Protein AF-A0A356K0X9-F1 (afdb_monomer)

Secondary structure (DSSP, 8-state):
-------------------S----------EEEEEEE-TT-B-----EEEETT-EEEPPPP--BBTTBEEEEEESSTTPPP-B-TT-EEE--SS-EEEEEEEE----HHHHHHHTTS--

Structure (mmCIF, N/CA/C/O backbone):
data_AF-A0A356K0X9-F1
#
_entry.id   AF-A0A356K0X9-F1
#
loop_
_atom_site.group_PDB
_atom_site.id
_atom_site.type_symbol
_atom_site.label_atom_id
_atom_site.label_alt_id
_atom_site.label_comp_id
_atom_site.label_asym_id
_atom_site.label_entity_id
_atom_site.label_seq_id
_atom_site.pdbx_PDB_ins_code
_atom_site.Cartn_x
_atom_site.Cartn_y
_atom_site.Cartn_z
_atom_site.occupancy
_atom_site.B_iso_or_equiv
_atom_site.auth_seq_id
_atom_site.auth_comp_id
_atom_site.auth_asym_id
_atom_site.auth_atom_id
_atom_site.pdbx_PDB_model_num
ATOM 1 N N . MET A 1 1 ? 51.876 -12.953 27.337 1.00 40.81 1 MET A N 1
ATOM 2 C CA . MET A 1 1 ? 51.941 -11.791 26.422 1.00 40.81 1 MET A CA 1
ATOM 3 C C . MET A 1 1 ? 51.766 -12.367 25.017 1.00 40.81 1 MET A C 1
ATOM 5 O O . MET A 1 1 ? 52.641 -13.101 24.597 1.00 40.81 1 MET A O 1
ATOM 9 N N . LEU A 1 2 ? 50.539 -12.459 24.483 1.00 38.16 2 LEU A N 1
ATOM 10 C CA . LEU A 1 2 ? 49.808 -11.393 23.761 1.00 38.16 2 LEU A CA 1
ATOM 11 C C . LEU A 1 2 ? 50.591 -10.997 22.484 1.00 38.16 2 LEU A C 1
ATOM 13 O O . LEU A 1 2 ? 51.702 -10.509 22.647 1.00 38.16 2 LEU A O 1
ATOM 17 N N . ALA A 1 3 ? 50.153 -11.191 21.228 1.00 39.38 3 ALA A N 1
ATOM 18 C CA . ALA A 1 3 ? 48.886 -11.605 20.580 1.00 39.38 3 ALA A CA 1
ATOM 19 C C . ALA A 1 3 ? 49.238 -12.281 19.208 1.00 39.38 3 ALA A C 1
ATOM 21 O O . ALA A 1 3 ? 50.276 -11.939 18.652 1.00 39.38 3 ALA A O 1
ATOM 22 N N . CYS A 1 4 ? 48.608 -13.344 18.666 1.00 36.66 4 CYS A N 1
ATOM 23 C CA . CYS A 1 4 ? 47.264 -13.489 18.049 1.00 36.66 4 CYS A CA 1
ATOM 24 C C . CYS A 1 4 ? 46.870 -12.261 17.187 1.00 36.66 4 CYS A C 1
ATOM 26 O O . CYS A 1 4 ? 46.854 -11.164 17.715 1.00 36.66 4 CYS A O 1
ATOM 28 N N . ILE A 1 5 ? 46.507 -12.306 15.896 1.00 47.00 5 ILE A N 1
ATOM 29 C CA . ILE A 1 5 ? 45.655 -13.260 15.171 1.00 47.00 5 ILE A CA 1
ATOM 30 C C . ILE A 1 5 ? 45.986 -13.211 13.651 1.00 47.00 5 ILE A C 1
ATOM 32 O O . ILE A 1 5 ? 46.105 -12.134 13.077 1.00 47.00 5 ILE A O 1
ATOM 36 N N . LEU A 1 6 ? 46.128 -14.406 13.062 1.00 35.44 6 LEU A N 1
ATOM 37 C CA . LEU A 1 6 ? 46.002 -14.857 11.659 1.00 3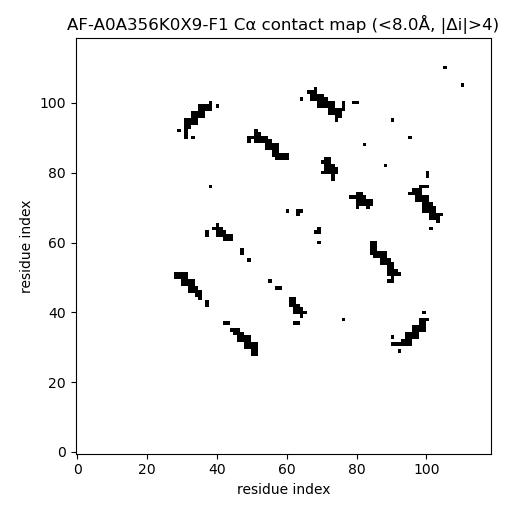5.44 6 LEU A CA 1
ATOM 38 C C . LEU A 1 6 ? 46.136 -13.872 10.474 1.00 35.44 6 LEU A C 1
ATOM 40 O O . LEU A 1 6 ? 45.240 -13.098 10.153 1.00 35.44 6 LEU A O 1
ATOM 44 N N . THR A 1 7 ? 47.171 -14.113 9.672 1.00 51.09 7 THR A N 1
ATOM 45 C CA . THR A 1 7 ? 47.184 -13.919 8.214 1.00 51.09 7 THR A CA 1
ATOM 46 C C . THR A 1 7 ? 46.361 -15.009 7.511 1.00 51.09 7 THR A C 1
ATOM 48 O O . THR A 1 7 ? 46.601 -16.183 7.799 1.00 51.09 7 THR A O 1
ATOM 51 N N . LEU A 1 8 ? 45.510 -14.680 6.527 1.00 39.47 8 LEU A N 1
ATOM 52 C CA . LEU A 1 8 ? 45.244 -15.607 5.414 1.00 39.47 8 LEU A CA 1
ATOM 53 C C . LEU A 1 8 ? 44.769 -14.901 4.126 1.00 39.47 8 LEU A C 1
ATOM 55 O O . LEU A 1 8 ? 43.643 -14.42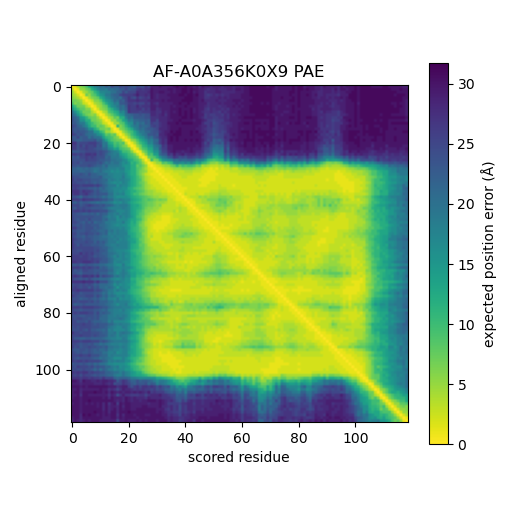6 4.046 1.00 39.47 8 LEU A O 1
ATOM 59 N N . SER A 1 9 ? 45.658 -14.951 3.127 1.00 52.69 9 SER A N 1
ATOM 60 C CA . SER A 1 9 ? 45.419 -14.940 1.670 1.00 52.69 9 SER A CA 1
ATOM 61 C C . SER A 1 9 ? 45.013 -13.608 1.013 1.00 52.69 9 SER A C 1
ATOM 63 O O . SER A 1 9 ? 43.906 -13.128 1.192 1.00 52.69 9 SER A O 1
ATOM 65 N N . LEU A 1 10 ? 45.916 -12.878 0.344 1.00 44.66 10 LEU A N 1
ATOM 66 C CA . LEU A 1 10 ? 46.589 -13.139 -0.951 1.00 44.66 10 LEU A CA 1
ATOM 67 C C . LEU A 1 10 ? 45.698 -12.828 -2.171 1.00 44.66 10 LEU A C 1
ATOM 69 O O . LEU A 1 10 ? 44.964 -13.694 -2.627 1.00 44.66 10 LEU A O 1
ATOM 73 N N . ALA A 1 11 ? 45.841 -11.615 -2.718 1.00 44.62 11 ALA A N 1
ATOM 74 C CA . ALA A 1 11 ? 45.930 -11.301 -4.157 1.00 44.62 11 ALA A CA 1
ATOM 75 C C . ALA A 1 11 ? 46.049 -9.769 -4.308 1.00 44.62 11 ALA A C 1
ATOM 77 O O . ALA A 1 11 ? 45.174 -9.027 -3.886 1.00 44.62 11 ALA A O 1
ATOM 78 N N . PHE A 1 12 ? 47.244 -9.258 -4.606 1.00 42.84 12 PHE A N 1
ATOM 79 C CA . PHE A 1 12 ? 47.729 -8.937 -5.956 1.00 42.84 12 PHE A CA 1
ATOM 80 C C . PHE A 1 12 ? 47.034 -7.724 -6.589 1.00 42.84 12 PHE A C 1
ATOM 82 O O . PHE A 1 12 ? 45.908 -7.787 -7.066 1.00 42.84 12 PHE A O 1
ATOM 89 N N . THR A 1 13 ? 47.777 -6.621 -6.642 1.00 47.28 13 THR A N 1
ATOM 90 C CA . THR A 1 13 ? 47.517 -5.501 -7.545 1.00 47.28 13 THR A CA 1
ATOM 91 C C . THR A 1 13 ? 47.639 -5.969 -8.991 1.00 47.28 13 THR A C 1
ATOM 93 O O . THR A 1 13 ? 48.707 -6.446 -9.375 1.00 47.28 13 THR A O 1
ATOM 96 N N . PHE A 1 14 ? 46.617 -5.737 -9.809 1.00 43.72 14 PHE A N 1
ATOM 97 C CA . PHE A 1 14 ? 46.781 -5.688 -11.258 1.00 43.72 14 PHE A CA 1
ATOM 98 C C . PHE A 1 14 ? 46.076 -4.453 -11.813 1.00 43.72 14 PHE A C 1
ATOM 100 O O . PHE A 1 14 ? 44.855 -4.347 -11.805 1.00 43.72 14 PHE A O 1
ATOM 107 N N . THR A 1 15 ? 46.887 -3.511 -12.293 1.00 66.50 15 THR A N 1
ATOM 108 C CA . THR A 1 15 ? 46.476 -2.604 -13.363 1.00 66.50 15 THR A CA 1
ATOM 109 C C . THR A 1 15 ? 46.338 -3.440 -14.633 1.00 66.50 15 THR A C 1
ATOM 111 O O . THR A 1 15 ? 47.236 -4.223 -14.947 1.00 66.50 15 THR A O 1
ATOM 114 N N . SER A 1 16 ? 45.231 -3.313 -15.355 1.00 45.34 16 SER A N 1
ATOM 115 C CA . SER A 1 16 ? 45.144 -3.831 -16.718 1.00 45.34 16 SER A CA 1
ATOM 116 C C . SER A 1 16 ? 44.263 -2.920 -17.557 1.00 45.34 16 SER A C 1
ATOM 118 O O . SER A 1 16 ? 43.119 -2.644 -17.209 1.00 45.34 16 SER A O 1
ATOM 120 N N . CYS A 1 17 ? 44.823 -2.456 -18.670 1.00 51.84 17 CYS A N 1
ATOM 121 C CA . CYS A 1 17 ? 44.069 -1.969 -19.813 1.00 51.84 17 CYS A CA 1
ATOM 122 C C . CYS A 1 17 ? 43.601 -3.208 -20.588 1.00 51.84 17 CYS A C 1
ATOM 124 O O . CYS A 1 17 ? 44.442 -4.008 -21.001 1.00 51.84 17 CYS A O 1
ATOM 126 N N . SER A 1 18 ? 42.291 -3.382 -20.768 1.00 54.28 18 SER A N 1
ATOM 127 C CA . SER A 1 18 ? 41.723 -4.526 -21.489 1.00 54.28 18 SER A CA 1
ATOM 128 C C . SER A 1 18 ? 40.832 -4.040 -22.632 1.00 54.28 18 SER A C 1
ATOM 130 O O . SER A 1 18 ? 39.703 -3.611 -22.417 1.00 54.28 18 SER A O 1
ATOM 132 N N . ASN A 1 19 ? 41.324 -4.146 -23.867 1.00 60.03 19 ASN A N 1
ATOM 133 C CA . ASN A 1 19 ? 40.472 -4.242 -25.050 1.00 60.03 19 ASN A CA 1
ATOM 134 C C . ASN A 1 19 ? 39.888 -5.663 -25.086 1.00 60.03 19 ASN A C 1
ATOM 136 O O . ASN A 1 19 ? 40.548 -6.597 -25.535 1.00 60.03 19 ASN A O 1
ATOM 140 N N . GLY A 1 20 ? 38.659 -5.822 -24.602 1.00 47.53 20 GLY A N 1
ATOM 141 C CA . GLY A 1 20 ? 37.905 -7.069 -24.672 1.00 47.53 20 GLY A CA 1
ATOM 142 C C . GLY A 1 20 ? 36.505 -6.856 -24.115 1.00 47.53 20 GLY A C 1
ATOM 143 O O . GLY A 1 20 ? 36.359 -6.497 -22.956 1.00 47.53 20 GLY A O 1
ATOM 144 N N . SER A 1 21 ? 35.483 -7.025 -24.952 1.00 59.47 21 SER A N 1
ATOM 145 C CA . SER A 1 21 ? 34.081 -7.033 -24.540 1.00 59.47 21 SER A CA 1
ATOM 146 C C . SER A 1 21 ? 33.844 -8.190 -23.565 1.00 59.47 21 SER A C 1
ATOM 148 O O . SER A 1 21 ? 33.705 -9.334 -23.991 1.00 59.47 21 SER A O 1
ATOM 150 N N . SER A 1 22 ? 33.824 -7.904 -22.266 1.00 50.62 22 SER A N 1
ATOM 151 C CA . SER A 1 22 ? 33.251 -8.773 -21.244 1.00 50.62 22 SER A CA 1
ATOM 152 C C . SER A 1 22 ? 31.875 -8.231 -20.886 1.00 50.62 22 SER A C 1
ATOM 154 O O . SER A 1 22 ? 31.692 -7.041 -20.636 1.00 50.62 22 SER A O 1
ATOM 156 N N . SER A 1 23 ? 30.882 -9.110 -20.941 1.00 49.59 23 SER A N 1
ATOM 157 C CA . SER A 1 23 ? 29.522 -8.869 -20.477 1.00 49.59 23 SER A CA 1
ATOM 158 C C . SER A 1 23 ? 29.524 -8.794 -18.948 1.00 49.59 23 SER A C 1
ATOM 160 O O . SER A 1 23 ? 29.050 -9.705 -18.277 1.00 49.59 23 SER A O 1
ATOM 162 N N . ASP A 1 24 ? 30.121 -7.745 -18.395 1.00 49.44 24 ASP A N 1
ATOM 163 C CA . ASP A 1 24 ? 30.000 -7.395 -16.984 1.00 49.44 24 ASP A CA 1
ATOM 164 C C . ASP A 1 24 ? 28.633 -6.730 -16.803 1.00 49.44 24 ASP A C 1
ATOM 166 O O . ASP A 1 24 ? 28.474 -5.511 -16.836 1.00 49.44 24 ASP A O 1
ATOM 170 N N . SER A 1 25 ? 27.599 -7.567 -16.743 1.00 47.47 25 SER A N 1
ATOM 171 C CA . SE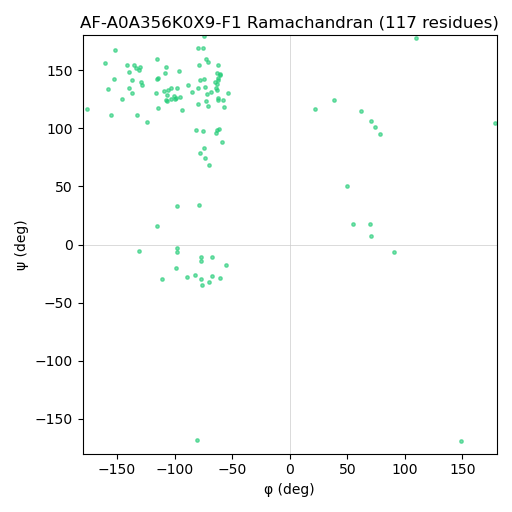R A 1 25 ? 26.253 -7.148 -16.375 1.00 47.47 25 SER A CA 1
ATOM 172 C C . SER A 1 25 ? 26.224 -6.915 -14.867 1.00 47.47 25 SER A C 1
ATOM 174 O O . SER A 1 25 ? 25.817 -7.793 -14.108 1.00 47.47 25 SER A O 1
ATOM 176 N N . ASP A 1 26 ? 26.656 -5.731 -14.432 1.00 49.00 26 ASP A N 1
ATOM 177 C CA . ASP A 1 26 ? 26.111 -5.119 -13.222 1.00 49.00 26 ASP A CA 1
ATOM 178 C C . ASP A 1 26 ? 24.597 -4.959 -13.460 1.00 49.00 26 ASP A C 1
ATOM 180 O O . ASP A 1 26 ? 24.131 -3.981 -14.045 1.00 49.00 26 ASP A O 1
ATOM 184 N N . ASP A 1 27 ? 23.839 -6.006 -13.125 1.00 64.19 27 ASP A N 1
ATOM 185 C CA . ASP A 1 27 ? 22.388 -6.105 -13.296 1.00 64.19 27 ASP A CA 1
ATOM 186 C C . ASP A 1 27 ? 21.720 -5.207 -12.244 1.00 64.19 27 ASP A C 1
ATOM 188 O O . ASP A 1 27 ? 21.232 -5.658 -11.206 1.00 64.19 27 ASP A O 1
ATOM 192 N N . GLU A 1 28 ? 21.781 -3.890 -12.461 1.00 76.38 28 GLU A N 1
ATOM 193 C CA . GLU A 1 28 ? 20.998 -2.931 -11.691 1.00 76.38 28 GLU A CA 1
ATOM 194 C C . GLU A 1 28 ? 19.522 -3.214 -11.973 1.00 76.38 28 GLU A C 1
ATOM 196 O O . GLU A 1 28 ? 18.965 -2.836 -13.008 1.00 76.38 28 GLU A O 1
ATOM 201 N N . LYS A 1 29 ? 18.881 -3.944 -11.059 1.00 83.50 29 LYS A N 1
ATOM 202 C CA . LYS A 1 29 ? 17.456 -4.225 -11.178 1.00 83.50 29 LYS A CA 1
ATOM 203 C C . LYS A 1 29 ? 16.668 -2.919 -11.094 1.00 83.50 29 LYS A C 1
ATOM 205 O O . LYS A 1 29 ? 16.914 -2.119 -10.186 1.00 83.50 29 LYS A O 1
ATOM 210 N N . PRO A 1 30 ? 15.676 -2.713 -11.979 1.00 90.38 30 PRO A N 1
ATOM 211 C CA . PRO A 1 30 ? 14.859 -1.515 -11.930 1.00 90.38 30 PRO A CA 1
ATOM 212 C C . PRO A 1 30 ? 14.133 -1.429 -10.587 1.00 90.38 30 PRO A C 1
ATOM 214 O O . PRO A 1 30 ? 13.746 -2.443 -10.000 1.00 90.38 30 PRO A O 1
ATOM 217 N N . THR A 1 31 ? 13.939 -0.207 -10.103 1.00 92.56 31 THR A N 1
ATOM 218 C CA . THR A 1 31 ? 13.172 0.051 -8.886 1.00 92.56 31 THR A CA 1
ATOM 219 C C . THR A 1 31 ? 11.841 0.699 -9.225 1.00 92.56 31 THR A C 1
ATOM 221 O O . THR A 1 31 ? 11.721 1.438 -10.201 1.00 92.56 31 THR A O 1
ATOM 224 N N . TYR A 1 32 ? 10.836 0.397 -8.414 1.00 94.69 32 TYR A N 1
ATOM 225 C CA . TYR A 1 32 ? 9.472 0.875 -8.581 1.00 94.69 32 TYR A CA 1
ATOM 226 C C . TYR A 1 32 ? 8.909 1.343 -7.246 1.00 94.69 32 TYR A C 1
ATOM 228 O O . TYR A 1 32 ? 9.320 0.896 -6.173 1.00 94.69 32 TYR A O 1
ATOM 236 N N . THR A 1 33 ? 7.947 2.252 -7.313 1.00 95.31 33 THR A N 1
ATOM 237 C CA . THR A 1 33 ? 7.369 2.893 -6.136 1.00 95.31 33 THR A CA 1
ATOM 238 C C . THR A 1 33 ? 6.053 2.230 -5.746 1.00 95.31 33 THR A C 1
ATOM 240 O O . THR A 1 33 ? 5.111 2.158 -6.536 1.00 95.31 33 THR A O 1
ATOM 243 N N . VAL A 1 34 ? 5.962 1.801 -4.487 1.00 95.00 34 VAL A N 1
ATOM 244 C CA . VAL A 1 34 ? 4.709 1.429 -3.823 1.00 95.00 34 VAL A CA 1
ATOM 245 C C . VAL A 1 34 ? 4.178 2.643 -3.073 1.00 95.00 34 VAL A C 1
ATOM 247 O O . VAL A 1 34 ? 4.792 3.121 -2.119 1.00 95.00 34 VAL A O 1
ATOM 250 N N . THR A 1 35 ? 3.018 3.135 -3.492 1.00 95.38 35 THR A N 1
ATOM 251 C CA . THR A 1 35 ? 2.298 4.215 -2.809 1.00 95.38 35 THR A CA 1
ATOM 252 C C . THR A 1 35 ? 1.136 3.641 -2.011 1.00 95.38 35 THR A C 1
ATOM 254 O O . THR A 1 35 ? 0.375 2.819 -2.517 1.00 95.38 35 THR A O 1
ATOM 257 N N . PHE A 1 36 ? 0.969 4.092 -0.770 1.00 94.94 36 PHE A N 1
ATOM 258 C CA . PHE A 1 36 ? -0.135 3.666 0.085 1.00 94.94 36 PHE A CA 1
ATOM 259 C C . PHE A 1 36 ? -1.244 4.715 0.087 1.00 94.94 36 PHE A C 1
ATOM 261 O O . PHE A 1 36 ? -1.013 5.883 0.394 1.00 94.94 36 PHE A O 1
ATOM 268 N N . ASN A 1 37 ? -2.459 4.292 -0.244 1.00 95.44 37 ASN A N 1
ATOM 269 C CA . ASN A 1 37 ? -3.648 5.126 -0.245 1.00 95.44 37 ASN A CA 1
ATOM 270 C C . ASN A 1 37 ? -4.554 4.736 0.937 1.00 95.44 37 ASN A C 1
ATOM 272 O O . ASN A 1 37 ? -4.962 3.573 1.022 1.00 95.44 37 ASN A O 1
ATOM 276 N N . PRO A 1 38 ? -4.923 5.682 1.823 1.00 93.69 38 PRO A N 1
ATOM 277 C CA . PRO A 1 38 ? -5.792 5.400 2.963 1.00 93.69 38 PRO A CA 1
ATOM 278 C C . PRO A 1 38 ? -7.229 5.043 2.566 1.00 93.69 38 PRO A C 1
ATOM 280 O O . PRO A 1 38 ? -7.989 4.620 3.425 1.00 93.69 38 PRO A O 1
ATOM 283 N N . ASN A 1 39 ? -7.633 5.218 1.305 1.00 94.69 39 ASN A N 1
ATOM 284 C CA . ASN A 1 39 ? -8.929 4.810 0.756 1.00 94.69 39 ASN A CA 1
ATOM 285 C C . ASN A 1 39 ? -10.136 5.269 1.602 1.00 94.69 39 ASN A C 1
ATOM 287 O O . ASN A 1 39 ? -10.992 4.475 1.989 1.00 94.69 39 ASN A O 1
ATOM 291 N N . GLY A 1 40 ? -10.171 6.560 1.939 1.00 90.06 40 GLY A N 1
ATOM 292 C CA . GLY A 1 40 ? -11.201 7.152 2.805 1.00 90.06 40 GLY A CA 1
ATOM 293 C C . GLY A 1 40 ? -10.864 7.147 4.301 1.00 90.06 40 GLY A C 1
ATOM 294 O O . GLY A 1 40 ? -11.590 7.763 5.077 1.00 90.06 40 GLY A O 1
ATOM 295 N N . GLY A 1 41 ? -9.765 6.506 4.702 1.00 91.00 41 GLY A N 1
ATOM 296 C CA . GLY A 1 41 ? -9.149 6.689 6.014 1.00 91.00 41 GLY A CA 1
ATOM 297 C C . GLY A 1 41 ? -8.388 8.016 6.141 1.00 91.00 41 GLY A C 1
ATOM 298 O O . GLY A 1 41 ? -8.281 8.802 5.198 1.00 91.00 41 GLY A O 1
ATOM 299 N N . SER A 1 42 ? -7.826 8.239 7.323 1.00 92.69 42 SER A N 1
ATOM 300 C CA . SER A 1 42 ? -7.010 9.394 7.701 1.00 92.69 42 SER A CA 1
ATOM 301 C C . SER A 1 42 ? -5.570 8.984 8.021 1.00 92.69 42 SER A C 1
ATOM 303 O O . SER A 1 42 ? -5.289 7.828 8.337 1.00 92.69 42 SER A O 1
ATOM 305 N N . GLY A 1 43 ? -4.653 9.951 7.968 1.00 91.81 43 GLY A N 1
ATOM 306 C CA . GLY A 1 43 ? -3.226 9.764 8.240 1.00 91.81 43 GLY A CA 1
ATOM 307 C C . GLY A 1 43 ? -2.357 9.869 6.986 1.00 91.81 43 GLY A C 1
ATOM 308 O O . GLY A 1 43 ? -2.857 10.048 5.877 1.00 91.81 43 GLY A O 1
ATOM 309 N N . THR A 1 44 ? -1.042 9.749 7.175 1.00 90.88 44 THR A N 1
ATOM 310 C CA . THR A 1 44 ? -0.048 9.874 6.100 1.00 90.88 44 THR A CA 1
ATOM 311 C C . THR A 1 44 ? 1.007 8.783 6.231 1.00 90.88 44 THR A C 1
ATOM 313 O O . THR A 1 44 ? 1.467 8.471 7.331 1.00 90.88 44 THR A O 1
ATOM 316 N N . MET A 1 45 ? 1.434 8.245 5.093 1.00 91.69 45 MET A N 1
ATOM 317 C CA . MET A 1 45 ? 2.597 7.374 4.977 1.00 91.69 45 MET A CA 1
ATOM 318 C C . MET A 1 45 ? 3.510 7.846 3.864 1.00 91.69 45 MET A C 1
ATOM 320 O O . MET A 1 45 ? 3.055 8.416 2.875 1.00 91.69 45 MET A O 1
ATOM 324 N N . ASN A 1 46 ? 4.790 7.524 4.010 1.00 92.81 46 ASN A N 1
ATOM 325 C CA . ASN A 1 46 ? 5.741 7.656 2.922 1.00 92.81 46 ASN A CA 1
ATOM 326 C C . ASN A 1 46 ? 5.574 6.478 1.959 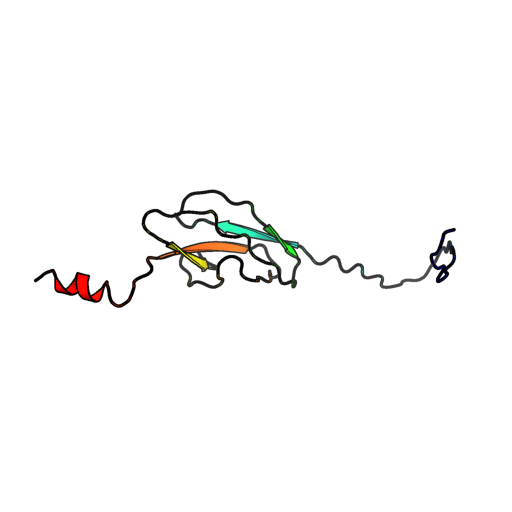1.00 92.81 46 ASN A C 1
ATOM 328 O O . ASN A 1 46 ? 5.389 5.340 2.399 1.00 92.81 46 ASN A O 1
ATOM 332 N N . SER A 1 47 ? 5.690 6.746 0.660 1.00 93.38 47 SER A N 1
ATOM 333 C CA . SER A 1 47 ? 5.845 5.690 -0.338 1.00 93.38 47 SER A CA 1
ATOM 334 C C . SER A 1 47 ? 7.138 4.908 -0.095 1.00 93.38 47 SER A C 1
ATOM 336 O O . SER A 1 47 ? 8.098 5.419 0.489 1.00 93.38 47 SER A O 1
ATOM 338 N N . GLN A 1 48 ? 7.164 3.661 -0.550 1.00 93.38 48 GLN A N 1
ATOM 339 C CA . GLN A 1 48 ? 8.323 2.782 -0.446 1.00 93.38 48 GLN A CA 1
ATOM 340 C C . GLN A 1 48 ? 8.883 2.461 -1.826 1.00 93.38 48 GLN A C 1
ATOM 342 O O . GLN A 1 48 ? 8.130 2.273 -2.777 1.00 93.38 48 GLN A O 1
ATOM 347 N N . ILE A 1 49 ? 10.206 2.358 -1.914 1.00 93.69 49 ILE A N 1
ATOM 348 C CA . ILE A 1 49 ? 10.903 1.935 -3.128 1.00 93.69 49 ILE A CA 1
ATOM 349 C C . ILE A 1 49 ? 11.164 0.435 -3.024 1.00 93.69 49 ILE A C 1
ATOM 351 O O . ILE A 1 49 ? 11.722 -0.030 -2.028 1.00 93.69 49 ILE A O 1
ATOM 355 N N . PHE A 1 50 ? 10.743 -0.301 -4.046 1.00 92.25 50 PHE A N 1
ATOM 356 C CA . PHE A 1 50 ? 10.933 -1.738 -4.167 1.00 92.25 50 PHE A CA 1
ATOM 357 C C . PHE A 1 50 ? 11.830 -2.058 -5.361 1.00 92.25 50 PHE A C 1
ATOM 359 O O . PHE A 1 50 ? 11.732 -1.419 -6.408 1.00 92.25 50 PHE A O 1
ATOM 366 N N . VAL A 1 51 ? 12.681 -3.066 -5.209 1.00 91.75 51 VAL A N 1
ATOM 367 C CA . VAL A 1 51 ? 13.508 -3.618 -6.280 1.00 91.75 51 VAL A CA 1
ATOM 368 C C . VAL A 1 51 ? 12.683 -4.646 -7.048 1.00 91.75 51 VAL A C 1
ATOM 370 O O . VAL A 1 51 ? 12.038 -5.520 -6.464 1.00 91.75 51 VAL A O 1
ATOM 373 N N . TYR A 1 52 ? 12.684 -4.541 -8.373 1.00 90.25 52 TYR A N 1
ATOM 374 C CA . TYR A 1 52 ? 11.954 -5.450 -9.244 1.00 90.25 52 TYR A CA 1
ATOM 375 C C . TYR A 1 52 ? 12.306 -6.916 -8.980 1.00 90.25 52 TYR A C 1
ATOM 377 O O . TYR A 1 52 ? 13.475 -7.305 -8.966 1.00 90.25 52 TYR A O 1
ATOM 385 N N . GLY A 1 53 ? 11.276 -7.748 -8.813 1.00 89.25 53 GLY A N 1
ATOM 386 C CA . GLY A 1 53 ? 11.448 -9.188 -8.634 1.00 89.25 53 GLY A CA 1
ATOM 387 C C . GLY A 1 53 ? 12.05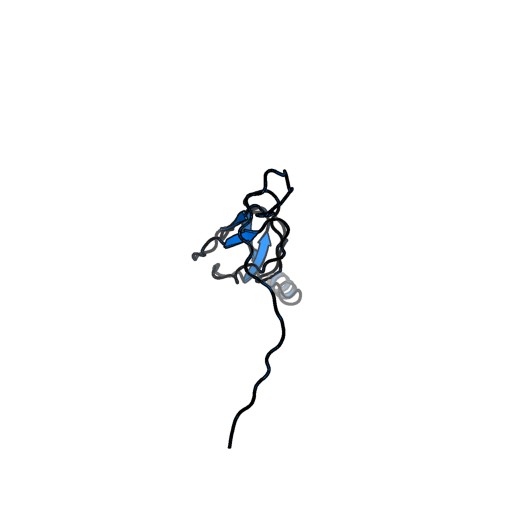7 -9.604 -7.291 1.00 89.25 53 GLY A C 1
ATOM 388 O O . GLY A 1 53 ? 12.347 -10.786 -7.121 1.00 89.25 53 GLY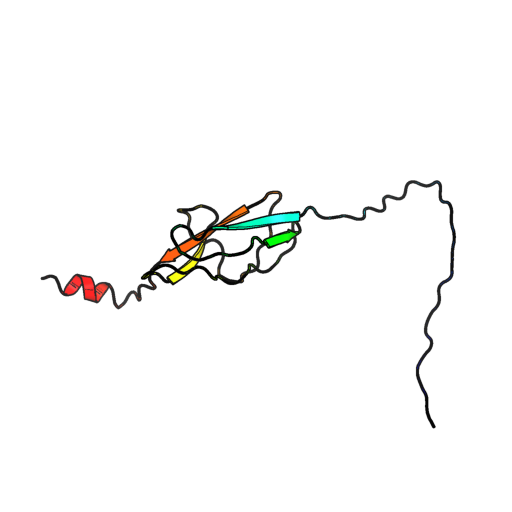 A O 1
ATOM 389 N N . GLU A 1 54 ? 12.238 -8.682 -6.339 1.00 90.62 54 GLU A N 1
ATOM 390 C CA . GLU A 1 54 ? 12.705 -9.004 -4.988 1.00 90.62 54 GLU A CA 1
ATOM 391 C C . GLU A 1 54 ? 11.561 -8.924 -3.969 1.00 90.62 54 GLU A C 1
ATOM 393 O O . GLU A 1 54 ? 10.777 -7.971 -3.986 1.00 90.62 54 GLU A O 1
ATOM 398 N N . PRO A 1 55 ? 11.410 -9.930 -3.088 1.00 92.38 55 PRO A N 1
ATOM 399 C CA . PRO A 1 55 ? 10.451 -9.864 -1.997 1.00 92.38 55 PRO A CA 1
ATOM 400 C C . PRO A 1 55 ? 10.948 -8.880 -0.936 1.00 92.38 55 PRO A C 1
ATOM 402 O O . PRO A 1 55 ? 12.036 -9.027 -0.381 1.00 92.38 55 PRO A O 1
ATOM 405 N N . GLN A 1 56 ? 10.132 -7.878 -0.630 1.00 92.62 56 GLN A N 1
ATOM 406 C CA . GLN A 1 56 ? 10.390 -6.927 0.447 1.00 92.62 56 GLN A CA 1
ATOM 407 C C . GLN A 1 56 ? 9.125 -6.745 1.286 1.00 92.62 56 GLN A C 1
ATOM 409 O O . GLN A 1 56 ? 8.005 -6.920 0.809 1.00 92.62 56 GLN A O 1
ATOM 414 N N . LYS A 1 57 ? 9.288 -6.409 2.566 1.00 94.19 57 LYS A N 1
ATOM 415 C CA . LYS A 1 57 ? 8.147 -6.214 3.467 1.00 94.19 57 LYS A CA 1
ATOM 416 C C . LYS A 1 57 ? 7.507 -4.849 3.263 1.00 94.19 57 LYS A C 1
ATOM 418 O O . LYS A 1 57 ? 8.201 -3.828 3.231 1.00 94.19 57 LYS A O 1
ATOM 423 N N . LEU A 1 58 ? 6.178 -4.834 3.191 1.00 92.75 58 LEU A N 1
ATOM 424 C CA . LEU A 1 58 ? 5.406 -3.594 3.224 1.00 92.75 58 LEU A CA 1
ATOM 425 C C . LEU A 1 58 ? 5.605 -2.879 4.567 1.00 92.75 58 LEU A C 1
ATOM 427 O O . LEU A 1 58 ? 5.798 -3.511 5.607 1.00 92.75 58 LEU A O 1
ATOM 431 N N . SER A 1 59 ? 5.567 -1.546 4.547 1.00 91.56 59 SER A N 1
ATOM 432 C CA . SER A 1 59 ? 5.519 -0.765 5.784 1.00 91.56 59 SER A CA 1
ATOM 433 C C . SER A 1 59 ? 4.243 -1.087 6.563 1.00 91.56 59 SER A C 1
ATOM 435 O O . SER A 1 59 ? 3.186 -1.217 5.945 1.00 91.56 59 SER A O 1
ATOM 437 N N . PRO A 1 60 ? 4.324 -1.162 7.903 1.00 92.06 60 PRO A N 1
ATOM 438 C CA . PRO A 1 60 ? 3.150 -1.368 8.735 1.00 92.06 60 PRO A CA 1
ATOM 439 C C . PRO A 1 60 ? 2.154 -0.227 8.558 1.00 92.06 60 PRO A C 1
ATOM 441 O O . PRO A 1 60 ? 2.545 0.940 8.397 1.00 92.06 60 PRO A O 1
ATOM 444 N N . ASN A 1 61 ? 0.869 -0.561 8.643 1.00 92.06 61 ASN A N 1
ATOM 445 C CA . ASN A 1 61 ? -0.180 0.420 8.497 1.00 92.06 61 ASN A CA 1
ATOM 446 C C . ASN A 1 61 ? -0.122 1.484 9.621 1.00 92.06 61 ASN A C 1
ATOM 448 O O . ASN A 1 61 ? 0.100 1.203 10.794 1.00 92.06 61 ASN A O 1
ATOM 452 N N . LYS A 1 62 ? -0.332 2.740 9.235 1.00 93.31 62 LYS A N 1
ATOM 453 C CA . LYS A 1 62 ? -0.311 3.975 10.031 1.00 93.31 62 LYS A CA 1
ATOM 454 C C . LYS A 1 62 ? -1.55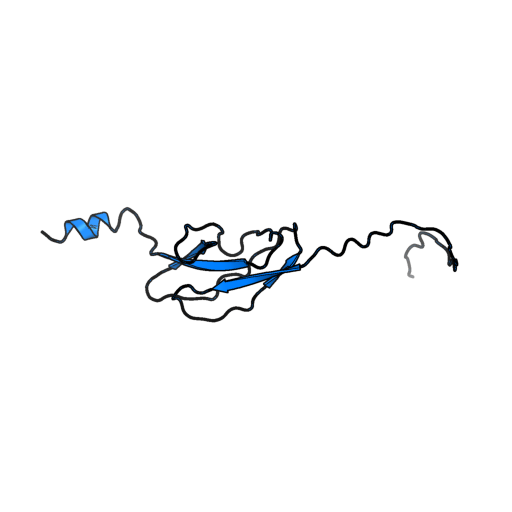9 4.813 9.771 1.00 93.31 62 LYS A C 1
ATOM 456 O O . LYS A 1 62 ? -1.731 5.851 10.404 1.00 93.31 62 LYS A O 1
ATOM 461 N N . PHE A 1 63 ? -2.400 4.401 8.823 1.00 93.75 63 PHE A N 1
ATOM 462 C CA . PHE A 1 63 ? -3.689 5.025 8.600 1.00 93.75 63 PHE A CA 1
ATOM 463 C C . PHE A 1 63 ? -4.691 4.536 9.635 1.00 93.75 63 PHE A C 1
ATOM 465 O O . PHE A 1 63 ? -4.596 3.413 10.136 1.00 93.75 63 PHE A O 1
ATOM 472 N N . THR A 1 64 ? -5.693 5.360 9.894 1.00 92.44 64 THR A N 1
ATOM 473 C CA . THR A 1 64 ? -6.818 5.040 10.769 1.00 92.44 64 THR A CA 1
ATOM 474 C C . THR A 1 64 ? -8.127 5.378 10.067 1.00 92.44 64 THR A C 1
ATOM 476 O O . THR A 1 64 ? -8.179 6.286 9.239 1.00 92.44 64 THR A O 1
ATOM 479 N N . MET A 1 65 ? -9.202 4.659 10.380 1.00 92.38 65 MET A N 1
ATOM 480 C CA . MET A 1 65 ? -10.538 4.986 9.884 1.00 92.38 65 MET A CA 1
ATOM 481 C C . MET A 1 65 ? -11.555 4.849 11.011 1.00 92.38 65 MET A C 1
ATOM 483 O O . MET A 1 65 ? -11.594 3.835 11.704 1.00 92.38 65 MET A O 1
ATOM 487 N N . ASP A 1 66 ? -12.386 5.872 11.199 1.00 89.44 66 ASP A N 1
ATOM 488 C CA . ASP A 1 66 ? -13.334 5.895 12.309 1.00 89.44 66 ASP A CA 1
ATOM 489 C C . ASP A 1 66 ? -14.342 4.741 12.218 1.00 89.44 66 ASP A C 1
ATOM 491 O O . ASP A 1 66 ? -15.055 4.565 11.226 1.00 89.44 66 ASP A O 1
ATOM 495 N N . GLY A 1 67 ? -14.402 3.943 13.287 1.00 86.38 67 GLY A N 1
ATOM 496 C CA . GLY A 1 67 ? -15.344 2.833 13.422 1.00 86.38 67 GLY A CA 1
ATOM 497 C C . GLY A 1 67 ? -15.080 1.636 12.501 1.00 86.38 67 GLY A C 1
ATOM 498 O O . GLY A 1 67 ? -16.002 0.838 12.294 1.00 86.38 67 GLY A O 1
ATOM 499 N N . LYS A 1 68 ? -13.873 1.510 11.935 1.00 88.75 68 LYS A N 1
ATOM 500 C CA . LYS A 1 68 ? -13.440 0.361 11.128 1.00 88.75 68 LYS A CA 1
ATOM 501 C C . LYS A 1 68 ? -11.997 -0.014 11.453 1.00 88.75 68 LYS A C 1
ATOM 503 O O . LYS A 1 68 ? -11.170 0.849 11.722 1.00 88.75 68 LYS A O 1
ATOM 508 N N . ASP A 1 69 ? -11.700 -1.297 11.337 1.00 90.06 69 ASP A N 1
ATOM 509 C CA . ASP A 1 69 ? -10.357 -1.837 11.465 1.00 90.06 69 ASP A CA 1
ATOM 510 C C . ASP A 1 69 ? -9.717 -2.005 10.085 1.00 90.06 69 ASP A C 1
ATOM 512 O O . ASP A 1 69 ? -10.390 -2.231 9.070 1.00 90.06 69 ASP A O 1
ATOM 516 N N . PHE A 1 70 ? -8.393 -1.870 10.050 1.00 91.88 70 PHE A N 1
ATOM 517 C CA . PHE A 1 70 ? -7.605 -2.167 8.863 1.00 91.88 70 PHE A CA 1
ATOM 518 C C . PHE A 1 70 ? -7.590 -3.680 8.638 1.00 91.88 70 PHE A C 1
ATOM 520 O O . PHE A 1 70 ? -7.116 -4.426 9.493 1.00 91.88 70 PHE A O 1
ATOM 527 N N . LEU A 1 71 ? -8.101 -4.129 7.492 1.00 91.12 71 LEU A N 1
ATOM 528 C CA . LEU A 1 71 ? -8.138 -5.550 7.141 1.00 91.12 71 LEU A CA 1
ATOM 529 C C . LEU A 1 71 ? -6.992 -5.969 6.212 1.00 91.12 71 LEU A C 1
ATOM 531 O O . LEU A 1 71 ? -6.700 -7.154 6.119 1.00 91.12 71 LEU A O 1
ATOM 535 N N . GLY A 1 72 ? -6.370 -5.023 5.504 1.00 93.38 72 GLY A N 1
ATOM 536 C CA . GLY A 1 72 ? -5.289 -5.298 4.560 1.00 93.38 72 GLY A CA 1
ATOM 537 C C . GLY A 1 72 ? -5.250 -4.319 3.389 1.00 93.38 72 GLY A C 1
ATOM 538 O O . GLY A 1 72 ? -5.935 -3.296 3.369 1.00 93.38 72 GLY A O 1
ATOM 539 N N . TRP A 1 73 ? -4.443 -4.652 2.388 1.00 95.06 73 TRP A N 1
ATOM 540 C CA . TRP A 1 73 ? -4.201 -3.854 1.192 1.00 95.06 73 TRP A CA 1
ATOM 541 C C . TRP A 1 73 ? -4.835 -4.495 -0.045 1.00 95.06 73 TRP A C 1
ATOM 543 O O . TRP A 1 73 ? -4.634 -5.678 -0.325 1.00 95.06 73 TRP A O 1
ATOM 553 N N . ALA A 1 74 ? -5.555 -3.701 -0.834 1.00 95.31 74 ALA A N 1
ATOM 554 C CA . ALA A 1 74 ? -6.090 -4.072 -2.140 1.00 95.31 74 ALA A CA 1
ATOM 555 C C . ALA A 1 74 ? -5.318 -3.385 -3.276 1.00 95.31 74 ALA A C 1
ATOM 557 O O . ALA A 1 74 ? -4.801 -2.279 -3.130 1.00 95.31 74 ALA A O 1
ATOM 558 N N . LYS A 1 75 ? -5.295 -4.013 -4.457 1.00 92.88 75 LYS A N 1
ATOM 559 C CA . LYS A 1 75 ? -4.698 -3.428 -5.679 1.00 92.88 75 LYS A CA 1
ATOM 560 C C . LYS A 1 75 ? -5.579 -2.368 -6.350 1.00 92.88 75 LYS A C 1
ATOM 562 O O . LYS A 1 75 ? -5.152 -1.712 -7.291 1.00 92.88 75 LYS A O 1
ATOM 567 N N . THR A 1 76 ? -6.832 -2.250 -5.919 1.00 92.62 76 THR A N 1
ATOM 568 C CA . THR A 1 76 ? -7.818 -1.293 -6.438 1.00 92.62 76 THR A CA 1
ATOM 569 C C . THR A 1 76 ? -8.654 -0.768 -5.274 1.00 92.62 76 THR A C 1
ATOM 571 O O . THR A 1 76 ? -8.793 -1.460 -4.267 1.00 92.62 76 THR A O 1
ATOM 574 N N . SER A 1 77 ? -9.229 0.429 -5.402 1.00 89.38 77 SER A N 1
ATOM 575 C CA . SER A 1 77 ? -9.962 1.103 -4.316 1.00 89.38 77 SER A CA 1
ATOM 576 C C . SER A 1 77 ? -11.180 0.336 -3.782 1.00 89.38 77 SER A C 1
ATOM 578 O O . SER A 1 77 ? -11.527 0.479 -2.614 1.00 89.38 77 SER A O 1
ATOM 580 N N . GLY A 1 78 ? -11.823 -0.487 -4.614 1.00 86.06 78 GLY A N 1
ATOM 581 C CA . GLY A 1 78 ? -12.961 -1.336 -4.235 1.00 86.06 78 GLY A CA 1
ATOM 582 C C . GLY A 1 78 ? -12.670 -2.835 -4.321 1.00 86.06 78 GLY A C 1
ATOM 583 O O . GLY A 1 78 ? -13.601 -3.630 -4.407 1.00 86.06 78 GLY A O 1
ATOM 584 N N . GLY A 1 79 ? -11.394 -3.218 -4.397 1.00 87.44 79 GLY A N 1
ATOM 585 C CA . GLY A 1 79 ? -10.990 -4.611 -4.551 1.00 87.44 79 GLY A CA 1
ATOM 586 C C . GLY A 1 79 ? -11.017 -5.399 -3.244 1.00 87.44 79 GLY A C 1
ATOM 587 O O . GLY A 1 79 ? -11.091 -4.842 -2.151 1.00 87.44 79 GLY A O 1
ATOM 588 N N . ASN A 1 80 ? -10.883 -6.718 -3.371 1.00 89.94 80 ASN A N 1
ATOM 589 C CA . ASN A 1 80 ? -10.656 -7.595 -2.226 1.00 89.94 80 ASN A CA 1
ATOM 590 C C . ASN A 1 80 ? -9.236 -7.410 -1.670 1.00 89.94 80 ASN A C 1
ATOM 592 O O . ASN A 1 80 ? -8.320 -6.999 -2.392 1.00 89.94 80 ASN A O 1
ATOM 596 N N . ILE A 1 81 ? -9.063 -7.770 -0.397 1.00 92.25 81 ILE A N 1
ATOM 597 C CA . ILE A 1 81 ? -7.762 -7.805 0.275 1.00 92.25 81 ILE A CA 1
ATOM 598 C C . ILE A 1 81 ? -6.842 -8.750 -0.501 1.00 92.25 81 ILE A C 1
ATOM 600 O O . ILE A 1 81 ? -7.194 -9.901 -0.758 1.00 92.25 81 ILE A O 1
ATOM 604 N N . ALA A 1 82 ? -5.687 -8.235 -0.909 1.00 92.19 82 ALA A N 1
ATOM 605 C CA . ALA A 1 82 ? -4.667 -8.977 -1.640 1.00 92.19 82 ALA A CA 1
ATOM 606 C C . ALA A 1 82 ? -3.411 -9.213 -0.792 1.00 92.19 82 ALA A C 1
ATOM 608 O O . ALA A 1 82 ? -2.735 -10.217 -1.001 1.00 92.19 82 ALA A O 1
ATOM 609 N N . TYR A 1 83 ? -3.107 -8.306 0.143 1.00 92.81 83 TYR A N 1
ATOM 610 C CA . TYR A 1 83 ? -1.917 -8.374 0.991 1.00 92.81 83 TYR A CA 1
ATOM 611 C C . TYR A 1 83 ? -2.249 -7.964 2.427 1.00 92.81 83 TYR A C 1
ATOM 613 O O . TYR A 1 83 ? -2.915 -6.951 2.638 1.00 92.81 83 TYR A O 1
ATOM 621 N N . ASP A 1 84 ? -1.762 -8.725 3.402 1.00 92.44 84 ASP A N 1
ATOM 622 C CA . ASP A 1 84 ? -1.863 -8.380 4.823 1.00 92.44 84 ASP A CA 1
ATOM 623 C C . ASP A 1 84 ? -0.880 -7.265 5.218 1.00 92.44 84 ASP A C 1
ATOM 625 O O . ASP A 1 84 ? 0.030 -6.904 4.461 1.00 92.44 84 ASP A O 1
ATOM 629 N N . ASP A 1 85 ? -1.045 -6.722 6.427 1.00 91.44 85 ASP A N 1
ATOM 630 C CA . ASP A 1 85 ? -0.107 -5.735 6.956 1.00 91.44 85 ASP A CA 1
ATOM 631 C C . ASP A 1 85 ? 1.289 -6.329 7.171 1.00 91.44 85 ASP A C 1
ATOM 633 O O . ASP A 1 85 ? 1.432 -7.453 7.653 1.00 91.44 85 ASP A O 1
ATOM 637 N N . SER A 1 86 ? 2.333 -5.561 6.847 1.00 91.62 86 SER A N 1
ATOM 638 C CA . SER A 1 86 ? 3.738 -5.995 6.961 1.00 91.62 86 SER A CA 1
ATOM 639 C C . SER A 1 86 ? 4.087 -7.299 6.216 1.00 91.62 86 SER A C 1
ATOM 641 O O . SER A 1 86 ? 5.122 -7.915 6.495 1.00 91.62 86 SER A O 1
ATOM 643 N N . SER A 1 87 ? 3.238 -7.724 5.273 1.00 91.94 87 SER A N 1
ATOM 644 C CA . SER A 1 87 ? 3.454 -8.923 4.464 1.00 91.94 87 SER A CA 1
ATOM 645 C C . SER A 1 87 ? 4.562 -8.715 3.428 1.00 91.94 87 SER A C 1
ATOM 647 O O . SER A 1 87 ? 4.919 -7.581 3.083 1.00 91.94 87 SER A O 1
ATOM 649 N N . GLU A 1 88 ? 5.127 -9.819 2.941 1.00 93.00 88 GLU A N 1
ATOM 650 C CA . GLU A 1 88 ? 6.080 -9.796 1.834 1.00 93.00 88 GLU A CA 1
ATOM 651 C C . GLU A 1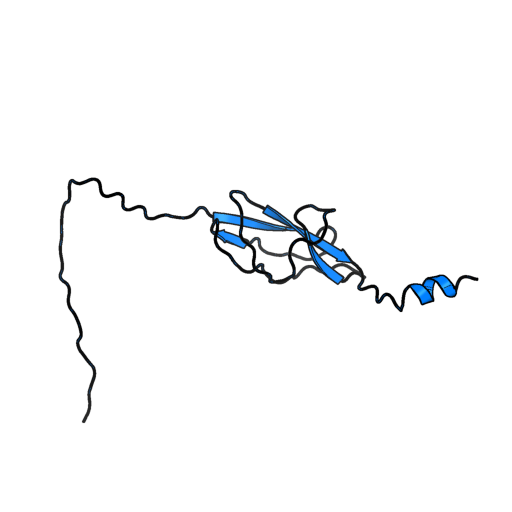 88 ? 5.352 -9.479 0.528 1.00 93.00 88 GLU A C 1
ATOM 653 O O . GLU A 1 88 ? 4.345 -10.093 0.173 1.00 93.00 88 GLU A O 1
ATOM 658 N N . TYR A 1 89 ? 5.883 -8.503 -0.196 1.00 92.50 89 TYR A N 1
ATOM 659 C CA . TYR A 1 89 ? 5.377 -8.059 -1.479 1.00 92.50 89 TYR A CA 1
ATOM 660 C C . TYR A 1 89 ? 6.522 -8.039 -2.491 1.00 92.50 89 TYR A C 1
ATOM 662 O O . TYR A 1 89 ? 7.630 -7.596 -2.193 1.00 92.50 89 TYR A O 1
ATOM 670 N N . THR A 1 90 ? 6.250 -8.516 -3.701 1.00 93.88 90 THR A N 1
ATOM 671 C CA . THR A 1 90 ? 7.185 -8.446 -4.827 1.00 93.88 90 THR A CA 1
ATOM 672 C C . THR A 1 90 ? 6.579 -7.527 -5.870 1.00 93.88 90 THR A C 1
ATOM 674 O O . THR A 1 90 ? 5.503 -7.812 -6.403 1.00 93.88 90 THR A O 1
ATOM 677 N N . ILE A 1 91 ? 7.253 -6.413 -6.152 1.00 92.69 91 ILE A N 1
ATOM 678 C CA . ILE A 1 91 ? 6.768 -5.456 -7.143 1.00 92.69 91 ILE A CA 1
ATOM 679 C C . ILE A 1 91 ? 6.972 -5.989 -8.566 1.00 92.69 91 ILE A C 1
ATOM 681 O O . ILE A 1 91 ? 7.973 -6.640 -8.875 1.00 92.69 91 ILE A O 1
ATOM 685 N N . GLY A 1 92 ? 5.995 -5.711 -9.432 1.00 91.12 92 GLY A N 1
ATOM 686 C CA . GLY A 1 92 ? 6.094 -5.960 -10.868 1.00 91.12 92 GLY A CA 1
ATOM 687 C C . GLY A 1 92 ? 6.882 -4.867 -11.590 1.00 91.12 92 GLY A C 1
ATOM 688 O O . GLY A 1 92 ? 7.505 -4.016 -10.967 1.00 91.12 92 GLY A O 1
ATOM 689 N N . ALA A 1 93 ? 6.820 -4.864 -12.920 1.00 91.12 93 ALA A N 1
ATOM 690 C CA . ALA A 1 93 ? 7.540 -3.909 -13.765 1.00 91.12 93 ALA A CA 1
ATOM 691 C C . ALA A 1 93 ? 6.862 -2.517 -13.858 1.00 91.12 93 ALA A C 1
ATOM 693 O O . ALA A 1 93 ? 6.860 -1.899 -14.924 1.00 91.12 93 ALA A O 1
ATOM 694 N N . ALA A 1 94 ? 6.219 -2.054 -12.781 1.00 92.38 94 ALA A N 1
ATOM 695 C CA . ALA A 1 94 ? 5.518 -0.772 -12.729 1.00 92.38 94 ALA A CA 1
ATOM 696 C C . ALA A 1 94 ? 5.294 -0.296 -11.287 1.00 92.38 94 ALA A C 1
ATOM 698 O O . ALA A 1 94 ? 5.196 -1.107 -10.362 1.00 92.38 94 ALA A O 1
ATOM 699 N N . ASP A 1 95 ? 5.125 1.018 -11.127 1.00 93.81 95 ASP A N 1
ATOM 700 C CA . ASP A 1 95 ? 4.670 1.623 -9.877 1.00 93.81 95 ASP A CA 1
ATOM 701 C C . ASP A 1 95 ? 3.261 1.139 -9.519 1.00 93.81 95 ASP A C 1
ATOM 703 O O . ASP A 1 95 ? 2.394 0.961 -10.382 1.00 93.81 95 ASP A O 1
ATOM 707 N N . VAL A 1 96 ? 3.015 0.944 -8.225 1.00 94.50 96 VAL A N 1
ATOM 708 C CA . VAL A 1 96 ? 1.748 0.411 -7.720 1.00 94.50 96 VAL A CA 1
ATOM 709 C C . VAL A 1 96 ? 1.213 1.299 -6.611 1.00 94.50 96 VAL A C 1
ATOM 711 O O . VAL A 1 96 ? 1.946 1.762 -5.742 1.00 94.50 96 VAL A O 1
ATOM 714 N N . THR A 1 97 ? -0.101 1.508 -6.620 1.00 9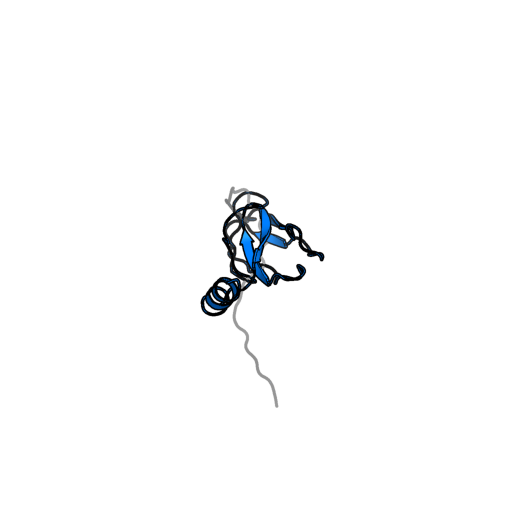5.19 97 THR A N 1
ATOM 715 C CA . THR A 1 97 ? -0.814 2.077 -5.476 1.00 95.19 97 THR A CA 1
ATOM 716 C C . THR A 1 97 ? -1.611 0.981 -4.786 1.00 95.19 97 THR A C 1
ATOM 718 O O . THR A 1 97 ? -2.440 0.321 -5.413 1.00 95.19 97 THR A O 1
ATOM 721 N N . LEU A 1 98 ? -1.356 0.789 -3.496 1.00 94.88 98 LEU A N 1
ATOM 722 C CA . LEU A 1 98 ? -2.119 -0.106 -2.639 1.00 94.88 98 LEU A CA 1
ATOM 723 C C . LEU A 1 98 ? -3.156 0.696 -1.859 1.00 94.88 98 LEU A C 1
ATOM 725 O O . LEU A 1 98 ? -2.857 1.752 -1.309 1.00 94.88 98 LEU A O 1
ATOM 729 N N . TYR A 1 99 ? -4.380 0.189 -1.813 1.00 95.44 99 TYR A N 1
ATOM 730 C CA . TYR A 1 99 ? -5.520 0.838 -1.178 1.00 95.44 99 TYR A CA 1
ATOM 731 C C . TYR A 1 99 ? -5.853 0.118 0.118 1.00 95.44 99 TYR A C 1
ATOM 733 O O . TYR A 1 99 ? -6.013 -1.102 0.120 1.00 95.44 99 TYR A O 1
ATOM 741 N N . ALA A 1 100 ? -5.964 0.862 1.214 1.00 94.31 100 ALA A N 1
ATOM 742 C CA . ALA A 1 100 ? -6.379 0.290 2.483 1.00 94.31 100 ALA A CA 1
ATOM 743 C C . ALA A 1 100 ? -7.813 -0.253 2.381 1.00 94.31 100 ALA A C 1
ATOM 745 O O . ALA A 1 100 ? -8.720 0.409 1.867 1.00 94.31 100 ALA A O 1
ATOM 746 N N . VAL A 1 101 ? -8.017 -1.473 2.864 1.00 93.56 101 VAL A N 1
ATOM 747 C CA . VAL A 1 101 ? -9.336 -2.088 2.983 1.00 93.56 101 VAL A CA 1
ATOM 748 C C . VAL A 1 101 ? -9.765 -2.016 4.436 1.00 93.56 101 VAL A C 1
ATOM 750 O O . VAL A 1 101 ? -9.064 -2.481 5.334 1.00 93.56 101 VAL A O 1
ATOM 753 N N . TRP A 1 102 ? -10.944 -1.441 4.648 1.00 92.50 102 TRP A N 1
ATOM 754 C CA . TRP A 1 102 ? -11.495 -1.183 5.970 1.00 92.50 102 TRP A CA 1
ATOM 755 C C . TRP A 1 102 ? -12.768 -1.983 6.185 1.00 92.50 102 TRP A C 1
ATOM 757 O O . TRP A 1 102 ? -13.711 -1.909 5.393 1.00 92.50 102 TRP A O 1
ATOM 767 N N . GLY A 1 103 ? -12.850 -2.676 7.309 1.00 88.38 103 GLY A N 1
ATOM 768 C CA . GLY A 1 103 ? -14.051 -3.394 7.702 1.00 88.38 103 GLY A CA 1
ATOM 769 C C . GLY A 1 103 ? -14.145 -3.506 9.208 1.00 88.38 103 GLY A C 1
ATOM 770 O O . GLY A 1 103 ? -13.215 -3.183 9.930 1.00 88.38 103 GLY A O 1
ATOM 771 N N . LYS A 1 104 ? -15.311 -3.911 9.694 1.00 81.62 104 LYS A N 1
ATOM 772 C CA . LYS A 1 104 ? -15.452 -4.288 11.097 1.00 81.62 104 LYS A CA 1
ATOM 773 C C . LYS A 1 104 ? -15.125 -5.767 11.189 1.00 81.62 104 LYS A C 1
ATOM 775 O O . LYS A 1 104 ? -15.604 -6.529 10.346 1.00 81.62 104 LYS A O 1
ATOM 780 N N . PHE A 1 105 ? -14.366 -6.176 12.200 1.00 66.25 105 PHE A N 1
ATOM 781 C CA . PHE A 1 105 ? -14.362 -7.580 12.586 1.00 66.25 105 PHE A CA 1
ATOM 782 C C . PHE A 1 105 ? -15.764 -7.920 13.086 1.00 66.25 105 PHE A C 1
ATOM 784 O O . PHE A 1 105 ? -16.138 -7.627 14.217 1.00 66.25 105 PHE A O 1
ATOM 791 N N . VAL A 1 106 ? -16.580 -8.471 12.195 1.00 65.31 106 VAL A N 1
ATOM 792 C CA . VAL A 1 106 ? -17.863 -9.042 12.568 1.00 65.31 106 VAL A CA 1
ATOM 793 C C . VAL A 1 106 ? -17.585 -10.436 13.103 1.00 65.31 106 VAL A C 1
ATOM 795 O O . VAL A 1 106 ? -17.361 -11.384 12.352 1.00 65.31 106 VAL A O 1
ATOM 798 N N . ASN A 1 107 ? -17.537 -10.568 14.427 1.00 61.78 107 ASN A N 1
ATOM 799 C CA . ASN A 1 107 ? -17.720 -11.873 15.042 1.00 61.78 107 ASN A CA 1
ATOM 800 C C . ASN A 1 107 ? -19.088 -12.379 14.566 1.00 61.78 107 ASN A C 1
ATOM 802 O O . ASN A 1 107 ? -20.104 -11.721 14.801 1.00 61.78 107 ASN A O 1
ATOM 806 N N . ALA A 1 108 ? -19.119 -13.505 13.849 1.00 60.72 108 ALA A N 1
ATOM 807 C CA . ALA A 1 108 ? -20.343 -14.063 13.262 1.00 60.72 108 ALA A CA 1
ATOM 808 C C . ALA A 1 108 ? -21.461 -14.296 14.307 1.00 60.72 108 ALA A C 1
ATOM 810 O O . ALA A 1 108 ? -22.640 -14.419 13.975 1.00 60.72 108 ALA A O 1
ATOM 811 N N . ASP A 1 109 ? -21.081 -14.329 15.579 1.00 58.19 109 ASP A N 1
ATOM 812 C CA . ASP A 1 109 ? -21.900 -14.435 16.776 1.00 58.19 109 ASP A CA 1
ATOM 813 C C . ASP A 1 109 ? -22.607 -13.122 17.191 1.00 58.19 109 ASP A C 1
ATOM 815 O O . ASP A 1 109 ? -23.726 -13.189 17.706 1.00 58.19 109 ASP A O 1
ATOM 819 N N . THR A 1 110 ? -22.056 -11.934 16.914 1.00 57.38 110 THR A N 1
ATOM 820 C CA . THR A 1 110 ? -22.622 -10.652 17.398 1.00 57.38 110 THR A CA 1
ATOM 821 C C . THR A 1 110 ? -23.659 -10.045 16.439 1.00 57.38 110 THR A C 1
ATOM 823 O O . THR A 1 110 ? -24.615 -9.404 16.880 1.00 57.38 110 THR A O 1
ATOM 826 N N . ASP A 1 111 ? -23.569 -10.318 15.135 1.00 56.22 111 ASP A N 1
ATOM 827 C CA . ASP A 1 111 ? -24.510 -9.762 14.144 1.00 56.22 111 ASP A CA 1
ATOM 828 C C . ASP A 1 111 ? -25.826 -10.546 14.054 1.00 56.22 111 ASP A C 1
ATOM 830 O O . ASP A 1 111 ? -26.882 -9.980 13.755 1.00 56.22 111 ASP A O 1
ATOM 834 N N . LYS A 1 112 ? -25.807 -11.841 14.404 1.00 52.66 112 LYS A N 1
ATOM 835 C CA . LYS A 1 112 ? -27.043 -12.619 14.566 1.00 52.66 112 LYS A CA 1
ATOM 836 C C . LYS A 1 112 ? -27.864 -12.129 15.767 1.00 52.66 112 LYS A C 1
ATOM 838 O O . LYS A 1 112 ? -29.087 -12.250 15.748 1.00 52.66 112 LYS A O 1
ATOM 843 N N . ALA A 1 113 ? -27.218 -11.537 16.777 1.00 50.78 113 ALA A N 1
ATOM 844 C CA . ALA A 1 113 ? -27.898 -10.910 17.908 1.00 50.78 113 ALA A CA 1
ATOM 845 C C . ALA A 1 113 ? -28.498 -9.535 17.547 1.00 50.78 113 ALA A C 1
ATOM 847 O O . ALA A 1 113 ? -29.592 -9.215 18.006 1.00 50.78 113 ALA A O 1
ATOM 848 N N . ALA A 1 114 ? -27.856 -8.751 16.671 1.00 50.38 114 ALA A N 1
ATOM 849 C CA . ALA A 1 114 ? -28.385 -7.454 16.234 1.00 50.38 114 ALA A CA 1
ATOM 850 C C . ALA A 1 114 ? -29.626 -7.575 15.324 1.00 50.38 114 ALA A C 1
ATOM 852 O O . ALA A 1 114 ? -30.526 -6.741 15.401 1.00 50.38 114 ALA A O 1
ATOM 853 N N . ALA A 1 115 ? -29.726 -8.635 14.514 1.00 48.53 115 ALA A N 1
ATOM 854 C CA . ALA A 1 115 ? -30.909 -8.895 13.685 1.00 48.53 115 ALA A CA 1
ATOM 855 C C . ALA A 1 115 ? -32.113 -9.474 14.464 1.00 48.53 115 ALA A C 1
ATOM 857 O O . ALA A 1 115 ? -33.224 -9.476 13.941 1.00 48.53 115 ALA A O 1
ATOM 858 N N . ALA A 1 116 ? -31.920 -9.952 15.700 1.00 47.75 116 ALA A N 1
ATOM 859 C CA . ALA A 1 116 ? -32.965 -10.601 16.502 1.00 47.75 116 ALA A CA 1
ATOM 860 C C . ALA A 1 116 ? -33.648 -9.682 17.538 1.00 47.75 116 ALA A C 1
ATOM 862 O O . ALA A 1 116 ? -34.606 -10.106 18.175 1.00 47.75 116 ALA A O 1
ATOM 863 N N . ILE A 1 117 ? -33.174 -8.443 17.724 1.00 48.53 117 ILE A N 1
ATOM 864 C CA . ILE A 1 117 ? -33.693 -7.499 18.741 1.00 48.53 117 ILE A CA 1
ATOM 865 C C . ILE A 1 117 ? -34.704 -6.488 18.152 1.00 48.53 117 ILE A C 1
ATOM 867 O O . ILE A 1 117 ? -35.300 -5.701 18.881 1.00 48.53 117 ILE A O 1
ATOM 871 N N . ALA A 1 118 ? -34.953 -6.516 16.839 1.00 45.06 118 ALA A N 1
ATOM 872 C CA . ALA A 1 118 ? -35.857 -5.582 16.159 1.00 45.06 118 ALA A CA 1
ATOM 873 C C . ALA A 1 118 ? -37.278 -6.135 15.903 1.00 45.06 118 ALA A C 1
ATOM 875 O O . ALA A 1 118 ? -37.883 -5.805 14.881 1.00 45.06 118 ALA A O 1
ATOM 876 N N . THR A 1 119 ? -37.835 -6.983 16.774 1.00 39.19 119 THR A N 1
ATOM 877 C CA . THR A 1 119 ? -39.243 -7.424 16.661 1.00 39.19 119 THR A CA 1
ATOM 878 C C . THR A 1 119 ? -39.932 -7.478 18.012 1.00 39.19 119 THR A C 1
ATOM 880 O O . THR A 1 119 ? -39.309 -7.994 18.964 1.00 39.19 119 THR A O 1
#

Solvent-accessible surface area (backbone atoms only — not comparable to full-atom values): 7829 Å² total; per-residue (Å²): 134,88,78,90,83,84,88,82,85,92,82,81,92,74,91,77,90,74,96,66,95,68,90,78,72,80,76,77,64,59,71,30,44,43,37,74,38,49,66,90,38,44,77,78,75,81,64,44,83,39,47,47,79,40,79,42,66,47,76,66,84,66,59,49,43,93,94,38,41,83,70,21,30,7,80,40,85,89,52,67,74,73,40,57,74,50,33,78,43,60,46,58,103,53,68,44,58,36,16,42,37,74,42,66,89,71,54,80,71,57,58,62,53,64,73,65,71,82,119

pLDDT: mean 77.14, std 20.64, range [35.44, 95.44]

Radius of gyration: 25.98 Å; Cα contacts (8 Å, |Δi|>4): 182; chains: 1; bounding box: 91×26×52 Å

Sequence (119 aa):
MLACILTLSLAFTFTSCSNGSSSDSDDEKPTYTVTFNPNGGSGTMNSQIFVYGEPQKLSPNKFTMDGKDFLGWAKTSGGNIAYDDSSEYTIGAADVTLYAVWGKFVNADTDKAAAAIAT

Nearest PDB structures (foldseek):
  7yl5-assembly2_B  TM=4.560E-01  e=1.592E-01  Lactococcus lactis subsp. lactis
  7yl4-assembly2_B  TM=4.591E-01  e=1.689E-01  Lactococcus lactis subsp. lactis
  7yl6-assembly1_A  TM=4.249E-01  e=2.016E-01  Lactococcus lactis subsp. lactis
  2kvz-assembly1_A  TM=3.465E-01  e=8.811E-01  Listeria monocytogenes
  7mqa-assembly1_NM  TM=2.059E-01  e=2.013E+00  Homo sapiens

Mean predicted aligned error: 13.97 Å

Foldseek 3Di:
DDDDDDDDDDDDDDDDDDPDDDPPPPPQFDKAWEAEAALQWDDDDDIDIAGAPDWDWDAFDPTDHPPWDFQAWDQDSPDDHDGHGRGIDHDHPYYGYIYTDIHHPPPVVVVVVVVPPPD